Protein AF-A0A4R9L960-F1 (afdb_monomer)

Organism: NCBI:txid2202203

Mean predicted aligned error: 7.64 Å

Foldseek 3Di:
DDDDDDDDQVVLQVVQADPVRHGDPVQAAEDEVVNVVVVVVVVCVVPNFDDKDWDDFKHKYKDQAADAKDFDDPVNLVVQVVVCVVVVHDPVRSVQFTIWDWDQDPNAIEIETEGPVARVVCPVPEDRGFMKIFIFRTWMAHRHRRYIYTYTHHMDGPD

Secondary structure (DSS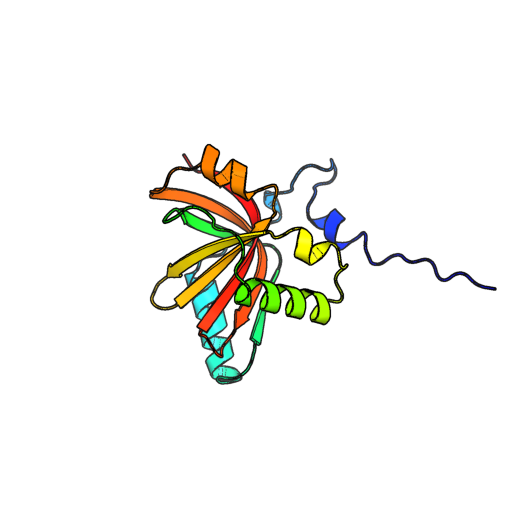P, 8-state):
-------SSSHHHHTTB-TTSSB-GGGSEEE-HHHHHHHHHHHHHHH-SS-EEEEEEEEEEEEE--S--EEPPHHHHHHHHHHHHHTT--THHHHHEEEEEEEEETTEEEEEEEETTTHHHHHHH--TTSEEEEEEEEEEEETTTTEEEEEEEEEEE--

Structure (mmCIF, N/CA/C/O backbone):
data_AF-A0A4R9L960-F1
#
_entry.id   AF-A0A4R9L960-F1
#
loop_
_atom_site.group_PDB
_atom_site.id
_atom_site.type_symbol
_atom_site.label_atom_id
_atom_site.label_alt_id
_atom_site.label_comp_id
_atom_site.label_asym_id
_atom_site.label_entity_id
_atom_site.label_seq_id
_atom_site.pdbx_PDB_ins_code
_atom_site.Cartn_x
_atom_site.Cartn_y
_atom_site.Cartn_z
_atom_site.occupancy
_atom_site.B_iso_or_equiv
_atom_site.auth_seq_id
_atom_site.auth_comp_id
_atom_site.auth_asym_id
_atom_site.auth_atom_id
_atom_site.pdbx_PDB_model_num
ATOM 1 N N . MET A 1 1 ? -5.393 26.047 -37.621 1.00 45.91 1 MET A N 1
ATOM 2 C CA . MET A 1 1 ? -6.365 25.615 -36.591 1.00 45.91 1 MET A CA 1
ATOM 3 C C . MET A 1 1 ? -6.729 24.154 -36.808 1.00 45.91 1 MET A C 1
ATOM 5 O O . MET A 1 1 ? -7.405 23.874 -37.784 1.00 45.91 1 MET A O 1
ATOM 9 N N . LYS A 1 2 ? -6.301 23.247 -35.923 1.00 30.70 2 LYS A N 1
ATOM 10 C CA . LYS A 1 2 ? -6.940 21.942 -35.675 1.00 30.70 2 LYS A CA 1
ATOM 11 C C . LYS A 1 2 ? -6.662 21.588 -34.212 1.00 30.70 2 LYS A C 1
ATOM 13 O O . LYS A 1 2 ? -5.518 21.370 -33.834 1.00 30.70 2 LYS A O 1
ATOM 18 N N . LYS A 1 3 ? -7.710 21.663 -33.388 1.00 36.09 3 LYS A N 1
ATOM 19 C CA . LYS A 1 3 ? -7.701 21.301 -31.968 1.00 36.09 3 LYS A CA 1
ATOM 20 C C . LYS A 1 3 ? -7.517 19.786 -31.886 1.00 36.09 3 LYS A C 1
ATOM 22 O O . LYS A 1 3 ? -8.406 19.060 -32.319 1.00 36.09 3 LYS A O 1
ATOM 27 N N . ILE A 1 4 ? -6.380 19.317 -31.376 1.00 41.62 4 ILE A N 1
ATOM 28 C CA . ILE A 1 4 ? -6.249 17.914 -30.979 1.00 41.62 4 ILE A CA 1
ATOM 29 C C . ILE A 1 4 ? -6.844 17.813 -29.583 1.00 41.62 4 ILE A C 1
ATOM 31 O O . ILE A 1 4 ? -6.386 18.436 -28.628 1.00 41.62 4 ILE A O 1
ATOM 35 N N . ILE A 1 5 ? -7.961 17.104 -29.546 1.00 37.50 5 ILE A N 1
ATOM 36 C CA . ILE A 1 5 ? -8.788 16.836 -28.386 1.00 37.50 5 ILE A CA 1
ATOM 37 C C . ILE A 1 5 ? -7.981 15.978 -27.405 1.00 37.50 5 ILE A C 1
ATOM 39 O O . ILE A 1 5 ? -7.485 14.908 -27.748 1.00 37.50 5 ILE A O 1
ATOM 43 N N . VAL A 1 6 ? -7.858 16.483 -26.180 1.00 42.28 6 VAL A N 1
ATOM 44 C CA . VAL A 1 6 ? -7.372 15.766 -25.000 1.00 42.28 6 VAL A CA 1
ATOM 45 C C . VAL A 1 6 ? -8.339 14.617 -24.715 1.00 42.28 6 VAL A C 1
ATOM 47 O O . VAL A 1 6 ? -9.477 14.866 -24.335 1.00 42.28 6 VAL A O 1
ATOM 50 N N . PHE A 1 7 ? -7.907 13.370 -24.905 1.00 33.69 7 PHE A N 1
ATOM 51 C CA . PHE A 1 7 ? -8.694 12.183 -24.544 1.00 33.69 7 PHE A CA 1
ATOM 52 C C . PHE A 1 7 ? -7.777 11.016 -24.143 1.00 33.69 7 PHE A C 1
ATOM 54 O O . PHE A 1 7 ? -7.729 9.984 -24.798 1.00 33.69 7 PHE A O 1
ATOM 61 N N . VAL A 1 8 ? -6.991 11.188 -23.075 1.00 38.72 8 VAL A N 1
ATOM 62 C CA . VAL A 1 8 ? -6.223 10.071 -22.470 1.00 38.72 8 VAL A CA 1
ATOM 63 C C . VAL A 1 8 ? -6.382 10.002 -20.942 1.00 38.72 8 VAL A C 1
ATOM 65 O O . VAL A 1 8 ? -5.912 9.064 -20.313 1.00 38.72 8 VAL A O 1
ATOM 68 N N . LEU A 1 9 ? -7.121 10.920 -20.310 1.00 36.25 9 LEU A N 1
ATOM 69 C CA . LEU A 1 9 ? -7.196 10.964 -18.842 1.00 36.25 9 LEU A CA 1
ATOM 70 C C . LEU A 1 9 ? -8.415 10.249 -18.225 1.00 36.25 9 LEU A C 1
ATOM 72 O O . LEU A 1 9 ? -8.434 10.007 -17.024 1.00 36.25 9 LEU A O 1
ATOM 76 N N . THR A 1 10 ? -9.417 9.866 -19.020 1.00 35.28 10 THR A N 1
ATOM 77 C CA . THR A 1 10 ? -10.666 9.264 -18.507 1.00 35.28 10 THR A CA 1
ATOM 78 C C . THR A 1 10 ? -10.601 7.738 -18.365 1.00 35.28 10 THR A C 1
ATOM 80 O O . THR A 1 10 ? -11.379 7.150 -17.619 1.00 35.28 10 THR A O 1
ATOM 83 N N . ILE A 1 11 ? -9.659 7.072 -19.044 1.00 36.88 11 ILE A N 1
ATOM 84 C CA . ILE A 1 11 ? -9.631 5.599 -19.145 1.00 36.88 11 ILE A CA 1
ATOM 85 C C . ILE A 1 11 ? -9.093 4.933 -17.864 1.00 36.88 11 ILE A C 1
ATOM 87 O O . ILE A 1 11 ? -9.428 3.783 -17.579 1.00 36.88 11 ILE A O 1
ATOM 91 N N . LEU A 1 12 ? -8.316 5.649 -17.040 1.00 38.75 12 LEU A N 1
ATOM 92 C CA . LEU A 1 12 ? -7.797 5.084 -15.788 1.00 38.75 12 LEU A CA 1
ATOM 93 C C . LEU A 1 12 ? -8.864 5.017 -14.681 1.00 38.75 12 LEU A C 1
ATOM 95 O O . LEU A 1 12 ? -8.842 4.101 -13.867 1.00 38.75 12 LEU A O 1
ATOM 99 N N . VAL A 1 13 ? -9.816 5.957 -14.677 1.00 43.16 13 VAL A N 1
ATOM 100 C CA . VAL A 1 13 ? -10.922 5.992 -13.705 1.00 43.16 13 VAL A CA 1
ATOM 101 C C . VAL A 1 13 ? -12.035 5.024 -14.119 1.00 43.16 13 VAL A C 1
ATOM 103 O O . VAL A 1 13 ? -12.586 4.330 -13.275 1.00 43.16 13 VAL A O 1
ATOM 106 N N . LEU A 1 14 ? -12.31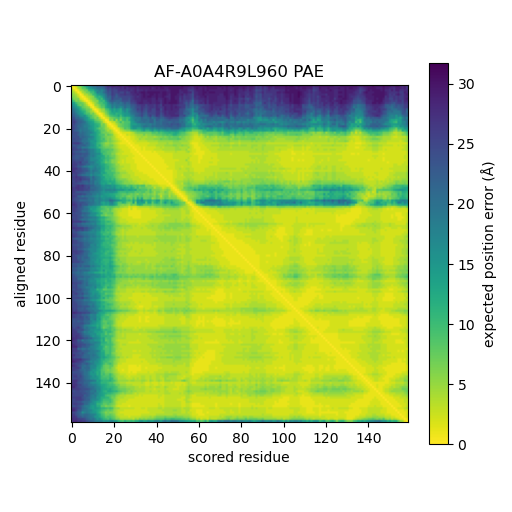2 4.897 -15.422 1.00 38.62 14 LEU A N 1
ATOM 107 C CA . LEU A 1 14 ? -13.384 4.036 -15.948 1.00 38.62 14 LEU A CA 1
ATOM 108 C C . LEU A 1 14 ? -13.148 2.530 -15.774 1.00 38.62 14 LEU A C 1
ATOM 110 O O . LEU A 1 14 ? -14.097 1.768 -15.875 1.00 38.62 14 LEU A O 1
ATOM 114 N N . ASN A 1 15 ? -11.919 2.092 -15.494 1.00 47.78 15 ASN A N 1
ATOM 115 C CA . ASN A 1 15 ? -11.655 0.689 -15.172 1.00 47.78 15 ASN A CA 1
ATOM 116 C C . ASN A 1 15 ? -11.750 0.389 -13.671 1.00 47.78 15 ASN A C 1
ATOM 118 O O . ASN A 1 15 ? -11.559 -0.761 -13.301 1.00 47.78 15 ASN A O 1
ATOM 122 N N . LEU A 1 16 ? -11.994 1.368 -12.794 1.00 50.81 16 LEU A N 1
ATOM 123 C CA . LEU A 1 16 ? -12.214 1.111 -11.360 1.00 50.81 16 LEU A CA 1
ATOM 124 C C . LEU A 1 16 ? -13.678 0.810 -11.037 1.00 50.81 16 LEU A C 1
ATOM 126 O O . LEU A 1 16 ? -13.967 0.168 -10.029 1.00 50.81 16 LEU A O 1
ATOM 130 N N . PHE A 1 17 ? -14.580 1.251 -11.911 1.00 52.44 17 PHE A N 1
ATOM 131 C CA . PHE A 1 17 ? -16.013 1.171 -11.708 1.00 52.44 17 PHE A CA 1
ATOM 132 C C . PHE A 1 17 ? -16.653 0.215 -12.725 1.00 52.44 17 PHE A C 1
ATOM 134 O O . PHE A 1 17 ? -16.257 0.191 -13.890 1.00 52.44 17 PHE A O 1
ATOM 141 N N . GLY A 1 18 ? -17.619 -0.588 -12.283 1.00 55.06 18 GLY A N 1
ATOM 142 C CA . GLY A 1 18 ? -18.440 -1.456 -13.120 1.00 55.06 18 GLY A CA 1
ATOM 143 C C . GLY A 1 18 ? -19.347 -0.663 -14.066 1.00 55.06 18 GLY A C 1
ATOM 144 O O . GLY A 1 18 ? -19.367 0.569 -14.058 1.00 55.06 18 GLY A O 1
ATOM 145 N N . GLN A 1 19 ? -20.126 -1.371 -14.893 1.00 53.34 19 GLN A N 1
ATOM 146 C CA . GLN A 1 19 ? -21.015 -0.752 -15.895 1.00 53.34 19 GLN A CA 1
ATOM 147 C C . GLN A 1 19 ? -22.059 0.214 -15.303 1.00 53.34 19 GLN A C 1
ATOM 149 O O . GLN A 1 19 ? -22.595 1.050 -16.026 1.00 53.34 19 GLN A O 1
ATOM 154 N N . ASP A 1 20 ? -22.330 0.119 -14.004 1.00 58.28 20 ASP A N 1
ATOM 155 C CA . ASP A 1 20 ? -23.261 0.950 -13.240 1.00 58.28 20 ASP A CA 1
ATOM 156 C C . ASP A 1 20 ? -22.576 2.074 -12.437 1.00 58.28 20 ASP A C 1
ATOM 158 O O . ASP A 1 20 ? -23.243 2.811 -11.711 1.00 58.28 20 ASP A O 1
ATOM 162 N N . GLY A 1 21 ? -21.253 2.230 -12.554 1.00 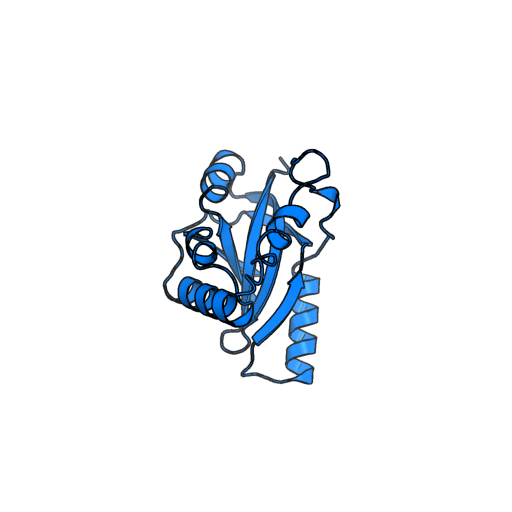61.25 21 GLY A N 1
ATOM 163 C CA . GLY A 1 21 ? -20.484 3.198 -11.771 1.00 61.25 21 GLY A CA 1
ATOM 164 C C . GLY A 1 21 ? -20.170 2.746 -10.339 1.00 61.25 21 GLY A C 1
ATOM 165 O O . GLY A 1 21 ? -19.587 3.525 -9.584 1.00 61.25 21 GLY A O 1
ATOM 166 N N . SER A 1 22 ? -20.523 1.514 -9.953 1.00 70.38 22 SER A N 1
ATOM 167 C CA . SER A 1 22 ? -20.152 0.925 -8.658 1.00 70.38 22 SER A CA 1
ATOM 168 C C . SER A 1 22 ? -18.703 0.430 -8.660 1.00 70.38 22 SER A C 1
ATOM 170 O O . SER A 1 22 ? -18.142 0.177 -9.719 1.00 70.38 22 SER A O 1
ATOM 172 N N . PHE A 1 23 ? -18.056 0.299 -7.500 1.00 75.44 23 PHE A N 1
ATOM 173 C CA . PHE A 1 23 ? -16.701 -0.263 -7.438 1.00 75.44 23 PHE A CA 1
ATOM 174 C C . PHE A 1 23 ? -16.723 -1.750 -7.829 1.00 75.44 23 PHE A C 1
ATOM 176 O O . PHE A 1 23 ? -17.404 -2.556 -7.193 1.00 75.44 23 PHE A O 1
ATOM 183 N N . ASP A 1 24 ? -15.971 -2.137 -8.862 1.00 83.62 24 ASP A N 1
ATOM 184 C CA . ASP A 1 24 ? -15.963 -3.522 -9.346 1.00 83.62 24 ASP A CA 1
ATOM 185 C C . ASP A 1 24 ? -14.926 -4.366 -8.594 1.00 83.62 24 ASP A C 1
ATOM 187 O O . ASP A 1 24 ? -13.795 -4.559 -9.045 1.00 83.62 24 ASP A O 1
ATOM 191 N N . TYR A 1 25 ? -15.324 -4.916 -7.448 1.00 83.88 25 TYR A N 1
ATOM 192 C CA . TYR A 1 25 ? -14.470 -5.808 -6.659 1.00 83.88 25 TYR A CA 1
ATOM 193 C C . TYR A 1 25 ? -14.103 -7.115 -7.382 1.00 83.88 25 TYR A C 1
ATOM 195 O O . TYR A 1 25 ? -13.057 -7.695 -7.086 1.00 83.88 25 TYR A O 1
ATOM 203 N N . ALA A 1 26 ? -14.940 -7.601 -8.305 1.00 85.81 26 ALA A N 1
ATOM 204 C CA . ALA A 1 26 ? -14.745 -8.892 -8.970 1.00 85.81 26 ALA A CA 1
ATOM 205 C C . ALA A 1 26 ? -13.593 -8.857 -9.982 1.00 85.81 26 ALA A C 1
ATOM 207 O O . ALA A 1 26 ? -12.953 -9.872 -10.245 1.00 85.81 26 ALA A O 1
ATOM 208 N N . SER A 1 27 ? -13.290 -7.675 -10.509 1.00 86.69 27 SER A N 1
ATOM 209 C CA . SER A 1 27 ? -12.180 -7.457 -11.436 1.00 86.69 27 SER A CA 1
ATOM 210 C C . SER A 1 27 ? -10.776 -7.495 -10.809 1.00 86.69 27 SER A C 1
ATOM 212 O O . SER A 1 27 ? -9.788 -7.369 -11.534 1.00 86.69 27 SER A O 1
ATOM 214 N N . TYR A 1 28 ? -10.660 -7.637 -9.485 1.00 90.56 28 TYR A N 1
ATOM 215 C CA . TYR A 1 28 ? -9.376 -7.698 -8.787 1.00 90.56 28 TYR A CA 1
ATOM 216 C C . TYR A 1 28 ? -8.915 -9.143 -8.607 1.00 90.56 28 TYR A C 1
ATOM 218 O O . TYR A 1 28 ? -9.559 -9.936 -7.919 1.00 90.56 28 TYR A O 1
ATOM 226 N N . GLN A 1 29 ? -7.752 -9.469 -9.170 1.00 91.06 29 GLN A N 1
ATOM 227 C CA . GLN A 1 29 ? -7.146 -10.786 -9.004 1.00 91.06 29 GLN A CA 1
ATOM 228 C C . GLN A 1 29 ? -6.593 -10.965 -7.585 1.00 91.06 29 GLN A C 1
ATOM 230 O O . GLN A 1 29 ? -5.947 -10.067 -7.046 1.00 91.06 29 GLN A O 1
ATOM 235 N N . ASP A 1 30 ? -6.802 -12.141 -6.995 1.00 92.81 30 ASP A N 1
ATOM 236 C CA . ASP A 1 30 ? -6.201 -12.502 -5.712 1.00 92.81 30 ASP A CA 1
ATOM 237 C C . ASP A 1 30 ? -4.675 -12.585 -5.801 1.00 92.81 30 ASP A C 1
ATOM 239 O O . ASP A 1 30 ? -4.119 -13.262 -6.668 1.00 92.81 30 ASP A O 1
ATOM 243 N N . TYR A 1 31 ? -4.008 -11.918 -4.862 1.00 93.19 31 TYR A N 1
ATOM 244 C CA . TYR A 1 31 ? -2.567 -11.963 -4.669 1.00 93.19 31 TYR A CA 1
ATOM 245 C C . TYR A 1 31 ? -2.227 -12.137 -3.190 1.00 93.19 31 TYR A C 1
ATOM 247 O O . TYR A 1 31 ? -2.936 -11.663 -2.300 1.00 93.19 31 TYR A O 1
ATOM 255 N N . THR A 1 32 ? -1.095 -12.776 -2.914 1.00 93.81 32 THR A N 1
ATOM 256 C CA . THR A 1 32 ? -0.531 -12.874 -1.565 1.00 93.81 32 THR A CA 1
ATOM 257 C C . THR A 1 32 ? 0.790 -12.124 -1.468 1.00 93.81 32 THR A C 1
ATOM 259 O O . THR A 1 32 ? 1.501 -11.947 -2.460 1.00 93.81 32 THR A O 1
ATOM 262 N N . LEU A 1 33 ? 1.171 -11.723 -0.253 1.00 93.69 33 LEU A N 1
ATOM 263 C CA . LEU A 1 33 ? 2.477 -11.102 -0.013 1.00 93.69 33 LEU A CA 1
ATOM 264 C C . LEU A 1 33 ? 3.639 -12.051 -0.375 1.00 93.69 33 LEU A C 1
ATOM 266 O O . LEU A 1 33 ? 4.712 -11.593 -0.761 1.00 93.69 33 LEU A O 1
ATOM 270 N N . GLU A 1 34 ? 3.449 -13.374 -0.317 1.00 94.38 34 GLU A N 1
ATOM 271 C CA . GLU A 1 34 ? 4.414 -14.353 -0.838 1.00 94.38 34 GLU A CA 1
ATOM 272 C C . GLU A 1 34 ? 4.622 -14.220 -2.338 1.00 94.38 34 GLU A C 1
ATOM 274 O O . GLU A 1 34 ? 5.767 -14.245 -2.783 1.00 94.38 34 GLU A O 1
ATOM 279 N N . GLN A 1 35 ? 3.546 -14.084 -3.112 1.00 92.38 35 GLN A N 1
ATOM 280 C CA . GLN A 1 35 ? 3.648 -13.942 -4.563 1.00 92.38 35 GLN A CA 1
ATOM 281 C C . GLN A 1 35 ? 4.371 -12.641 -4.930 1.00 92.38 35 GLN A C 1
ATOM 283 O O . GLN A 1 35 ? 5.230 -12.648 -5.811 1.00 92.38 35 GLN A O 1
ATOM 288 N N . ILE A 1 36 ? 4.117 -11.550 -4.194 1.00 91.81 36 ILE A N 1
ATOM 289 C CA . ILE A 1 36 ? 4.872 -10.293 -4.337 1.00 91.81 36 ILE A CA 1
ATOM 290 C C . ILE A 1 36 ? 6.354 -10.515 -4.005 1.00 91.81 36 ILE A C 1
ATOM 292 O O . ILE A 1 36 ? 7.244 -10.142 -4.768 1.00 91.81 36 ILE A O 1
ATOM 296 N N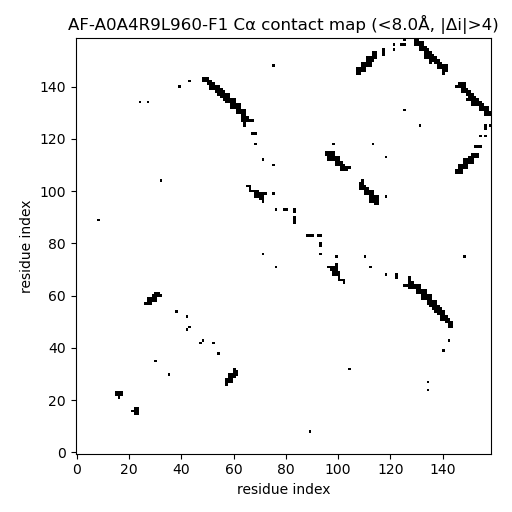 . ASN A 1 37 ? 6.643 -11.183 -2.887 1.00 91.81 37 ASN A N 1
ATOM 297 C CA . ASN A 1 37 ? 8.012 -11.489 -2.476 1.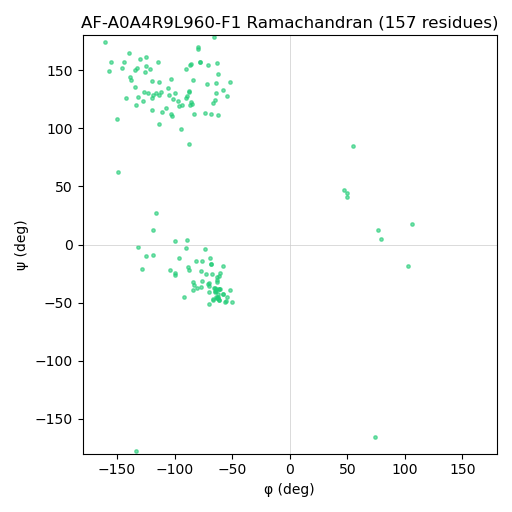00 91.81 37 ASN A CA 1
ATOM 298 C C . ASN A 1 37 ? 8.761 -12.356 -3.497 1.00 91.81 37 ASN A C 1
ATOM 300 O O . ASN A 1 37 ? 9.960 -12.143 -3.698 1.00 91.81 37 ASN A O 1
ATOM 304 N N . ALA A 1 38 ? 8.078 -13.320 -4.118 1.00 90.88 38 ALA A N 1
ATOM 305 C CA . ALA A 1 38 ? 8.632 -14.190 -5.148 1.00 90.88 38 ALA A CA 1
ATOM 306 C C . ALA A 1 38 ? 8.966 -13.402 -6.422 1.00 90.88 38 ALA A C 1
ATOM 308 O O . ALA A 1 38 ? 10.097 -13.489 -6.900 1.00 90.88 38 ALA A O 1
ATOM 309 N N . ALA A 1 39 ? 8.046 -12.556 -6.897 1.00 88.31 39 ALA A N 1
ATOM 310 C CA . ALA A 1 39 ? 8.286 -11.672 -8.039 1.00 88.31 39 ALA A CA 1
ATOM 311 C C . ALA A 1 39 ? 9.489 -10.742 -7.796 1.00 88.31 39 ALA A C 1
ATOM 313 O O . ALA A 1 39 ? 10.370 -10.603 -8.645 1.00 88.31 39 ALA A O 1
ATOM 314 N N . ASN A 1 40 ? 9.603 -10.181 -6.589 1.00 88.50 40 ASN A N 1
ATOM 315 C CA . ASN A 1 40 ? 10.746 -9.346 -6.218 1.00 88.50 40 ASN A CA 1
ATOM 316 C C . ASN A 1 40 ? 12.062 -10.131 -6.169 1.00 88.50 40 ASN A C 1
ATOM 318 O O . ASN A 1 40 ? 13.116 -9.598 -6.514 1.00 88.50 40 ASN A O 1
ATOM 322 N N . ALA A 1 41 ? 12.035 -11.381 -5.698 1.00 88.81 41 ALA A N 1
ATOM 323 C CA . ALA A 1 41 ? 13.217 -12.237 -5.684 1.00 88.81 41 ALA A CA 1
ATOM 324 C C . ALA A 1 41 ? 13.689 -12.560 -7.111 1.00 88.81 41 ALA A C 1
ATOM 326 O O . ALA A 1 41 ? 14.889 -12.509 -7.381 1.00 88.81 41 ALA A O 1
ATOM 327 N N . GLU A 1 42 ? 12.758 -12.821 -8.031 1.00 87.94 42 GLU A N 1
ATOM 328 C CA . GLU A 1 42 ? 13.062 -13.011 -9.449 1.00 87.94 42 GLU A CA 1
ATOM 329 C C . GLU A 1 42 ? 13.653 -11.742 -10.076 1.00 87.94 42 GLU A C 1
ATOM 331 O O . GLU A 1 42 ? 14.699 -11.805 -10.728 1.00 87.94 42 GLU A O 1
ATOM 336 N N . TYR A 1 43 ? 13.051 -10.580 -9.807 1.00 86.50 43 TYR A N 1
ATOM 337 C CA . TYR A 1 43 ? 13.578 -9.292 -10.254 1.00 86.50 43 TYR A CA 1
ATOM 338 C C . TYR A 1 43 ? 15.020 -9.077 -9.777 1.00 86.50 43 TYR A C 1
ATOM 340 O O . TYR A 1 43 ? 15.903 -8.786 -10.583 1.00 86.50 43 TYR A O 1
ATOM 348 N N . LEU A 1 44 ? 15.291 -9.281 -8.484 1.00 88.00 44 LEU A N 1
ATOM 349 C CA . LEU A 1 44 ? 16.638 -9.138 -7.926 1.00 88.00 44 LEU A CA 1
ATOM 350 C C . LEU A 1 44 ? 17.635 -10.119 -8.550 1.00 88.00 44 LEU A C 1
ATOM 352 O O . LEU A 1 44 ? 18.783 -9.748 -8.783 1.00 88.00 44 LEU A O 1
ATOM 356 N N . LYS A 1 45 ? 17.216 -11.355 -8.838 1.00 89.31 45 LYS A N 1
ATOM 357 C CA . LYS A 1 45 ? 18.067 -12.349 -9.505 1.00 89.31 45 LYS A CA 1
ATOM 358 C C . LYS A 1 45 ? 18.431 -11.916 -10.927 1.00 89.31 45 LYS A C 1
ATOM 360 O O . LYS A 1 45 ? 19.547 -12.171 -11.369 1.00 89.31 45 LYS A O 1
ATOM 365 N N . LYS A 1 46 ? 17.497 -11.281 -11.637 1.00 87.38 46 LYS A N 1
ATOM 366 C CA . LYS A 1 46 ? 17.666 -10.889 -13.040 1.00 87.38 46 LYS A CA 1
ATOM 367 C C . LYS A 1 46 ? 18.395 -9.557 -13.218 1.00 87.38 46 LYS A C 1
ATOM 369 O O . LYS A 1 46 ? 19.193 -9.431 -14.140 1.00 87.38 46 LYS A O 1
ATOM 374 N N . TYR A 1 47 ? 18.119 -8.578 -12.360 1.00 86.06 47 TYR A N 1
ATOM 375 C CA . TYR A 1 47 ? 18.572 -7.192 -12.532 1.00 86.06 47 TYR A CA 1
ATOM 376 C C . TYR A 1 47 ? 19.491 -6.693 -11.409 1.00 86.06 47 TYR A C 1
ATOM 378 O O . TYR A 1 47 ? 20.073 -5.618 -11.530 1.00 86.06 47 TYR A O 1
ATOM 386 N N . GLY A 1 48 ? 19.649 -7.455 -10.324 1.00 85.56 48 GLY A N 1
ATOM 387 C CA . GLY A 1 48 ? 20.448 -7.051 -9.172 1.00 85.56 48 GLY A CA 1
ATOM 388 C C . GLY A 1 48 ? 19.784 -5.972 -8.308 1.00 85.56 48 GLY A C 1
ATOM 389 O O . GLY A 1 48 ? 18.580 -5.713 -8.382 1.00 85.56 48 GLY A O 1
ATOM 390 N N . LYS A 1 49 ? 20.589 -5.358 -7.434 1.00 83.00 49 LYS A N 1
ATOM 391 C CA . LYS A 1 49 ? 20.193 -4.191 -6.628 1.00 83.00 49 LYS A CA 1
ATOM 392 C C . LYS A 1 49 ? 20.445 -2.903 -7.413 1.00 83.00 49 LYS A C 1
ATOM 394 O O . LYS A 1 49 ? 21.356 -2.853 -8.230 1.00 83.00 49 LYS A O 1
ATOM 399 N N . GLY A 1 50 ? 19.697 -1.849 -7.095 1.00 74.94 50 GLY A N 1
ATOM 400 C CA . GLY A 1 50 ? 19.911 -0.511 -7.659 1.00 74.94 50 GLY A CA 1
ATOM 401 C C . GLY A 1 50 ? 18.873 -0.078 -8.697 1.00 74.94 50 GLY A C 1
ATOM 402 O O . GLY A 1 50 ? 19.110 0.858 -9.452 1.00 74.94 50 GLY A O 1
ATOM 403 N N . GLY A 1 51 ? 17.721 -0.748 -8.737 1.00 78.06 51 GLY A N 1
ATOM 404 C CA . GLY A 1 51 ? 16.589 -0.375 -9.584 1.00 78.06 51 GLY A CA 1
ATOM 405 C C . GLY A 1 51 ? 15.249 -0.395 -8.851 1.00 78.06 51 GLY A C 1
ATOM 406 O O . GLY A 1 51 ? 15.162 -0.659 -7.647 1.00 78.06 51 GLY A O 1
ATOM 407 N N . SER A 1 52 ? 14.188 -0.109 -9.592 1.00 76.19 52 SER A N 1
ATOM 408 C CA . SER A 1 52 ? 12.806 -0.247 -9.137 1.00 76.19 52 SER A CA 1
ATOM 409 C C . SER A 1 52 ? 11.995 -0.959 -10.200 1.00 76.19 52 SER A C 1
ATOM 411 O O . SER A 1 52 ? 12.315 -0.875 -11.387 1.00 76.19 52 SER A O 1
ATOM 413 N N . SER A 1 53 ? 10.960 -1.663 -9.772 1.00 78.88 53 SER A N 1
ATOM 414 C CA . SER A 1 53 ? 10.217 -2.539 -10.653 1.00 78.88 53 SER A CA 1
ATOM 415 C C . SER A 1 53 ? 8.717 -2.450 -10.436 1.00 78.88 53 SER A C 1
ATOM 417 O O . SER A 1 53 ? 8.233 -2.299 -9.316 1.00 78.88 53 SER A O 1
ATOM 419 N N . TRP A 1 54 ? 7.994 -2.515 -11.550 1.00 75.38 54 TRP A N 1
ATOM 420 C CA . TRP A 1 54 ? 6.546 -2.375 -11.633 1.00 75.38 54 TRP A CA 1
ATOM 421 C C . TRP A 1 54 ? 5.987 -3.750 -11.919 1.00 75.38 54 TRP A C 1
ATOM 423 O O . TRP A 1 54 ? 6.351 -4.357 -12.930 1.00 75.38 54 TRP A O 1
ATOM 433 N N . HIS A 1 55 ? 5.180 -4.279 -11.012 1.00 62.22 55 HIS A N 1
ATOM 434 C CA . HIS A 1 55 ? 4.880 -5.705 -11.075 1.00 62.22 55 HIS A CA 1
ATOM 435 C C . HIS A 1 55 ? 3.408 -6.033 -11.053 1.00 62.22 55 HIS A C 1
ATOM 437 O O . HIS A 1 55 ? 3.050 -7.118 -11.493 1.00 62.22 55 HIS A O 1
ATOM 443 N N . LEU A 1 56 ? 2.557 -5.135 -10.568 1.00 65.81 56 LEU A N 1
ATOM 444 C CA . LEU A 1 56 ? 1.183 -5.507 -10.292 1.00 65.81 56 LEU A CA 1
ATOM 445 C C . LEU A 1 56 ? 0.263 -4.360 -10.655 1.00 65.81 56 LEU A C 1
ATOM 447 O O . LEU A 1 56 ? 0.451 -3.241 -10.187 1.00 65.81 56 LEU A O 1
ATOM 451 N N . SER A 1 57 ? -0.724 -4.653 -11.491 1.00 75.25 57 SER A N 1
ATOM 452 C CA . SER A 1 57 ? -1.826 -3.756 -11.809 1.00 75.25 57 SER A CA 1
ATOM 453 C C . SER A 1 57 ? -3.112 -4.458 -11.400 1.00 75.25 57 SER A C 1
ATOM 455 O O . SER A 1 57 ? -3.336 -5.591 -11.809 1.00 75.25 57 SER A O 1
ATOM 457 N N . LYS A 1 58 ? -3.921 -3.789 -10.577 1.00 87.12 58 LYS A N 1
ATOM 458 C CA . LYS A 1 58 ? -5.255 -4.218 -10.134 1.00 87.12 58 LYS A CA 1
ATOM 459 C C . LYS A 1 58 ? -5.338 -5.614 -9.482 1.00 87.12 58 LYS A C 1
ATOM 461 O O . LYS A 1 58 ? -5.691 -6.604 -10.116 1.00 87.12 58 LYS A O 1
ATOM 466 N N . TYR A 1 59 ? -5.066 -5.688 -8.182 1.00 91.25 59 TYR A N 1
ATOM 467 C CA . TYR A 1 59 ? -5.094 -6.939 -7.416 1.00 91.25 59 TYR A CA 1
ATOM 468 C C . TYR A 1 59 ? -5.616 -6.743 -5.991 1.00 91.25 59 TYR A C 1
ATOM 470 O O . TYR A 1 59 ? -5.575 -5.643 -5.442 1.00 91.25 59 TYR A O 1
ATOM 478 N N . LYS A 1 60 ? -6.125 -7.815 -5.393 1.00 94.75 60 LYS A N 1
ATOM 479 C CA . LYS A 1 60 ? -6.592 -7.850 -4.010 1.00 94.75 60 LYS A CA 1
ATOM 480 C C . LYS A 1 60 ? -5.579 -8.604 -3.165 1.00 94.75 60 LYS A C 1
ATOM 482 O O . LYS A 1 60 ? -5.131 -9.678 -3.551 1.00 94.75 60 LYS A O 1
ATOM 487 N N . ILE A 1 61 ? -5.242 -8.059 -2.008 1.00 95.75 61 ILE A N 1
ATOM 488 C CA . ILE A 1 61 ? -4.357 -8.695 -1.027 1.00 95.75 61 ILE A CA 1
ATOM 489 C C . ILE A 1 61 ? -5.053 -8.734 0.320 1.00 95.75 61 ILE A C 1
ATOM 491 O O . ILE A 1 61 ? -5.542 -7.718 0.804 1.00 95.75 61 ILE A O 1
ATOM 495 N N . ARG A 1 62 ? -5.049 -9.907 0.946 1.00 97.00 62 ARG A N 1
ATOM 496 C CA . ARG A 1 62 ? -5.515 -10.070 2.319 1.00 97.00 62 ARG A CA 1
ATOM 497 C C . ARG A 1 62 ? -4.366 -9.852 3.284 1.00 97.00 62 ARG A C 1
ATOM 499 O O . ARG A 1 62 ? -3.331 -10.508 3.162 1.00 97.00 62 ARG A O 1
ATOM 506 N N . ILE A 1 63 ? -4.566 -8.977 4.259 1.00 96.44 63 ILE A N 1
ATOM 507 C CA . ILE A 1 63 ? -3.616 -8.763 5.350 1.00 96.44 63 ILE A CA 1
ATOM 508 C C . ILE A 1 63 ? -4.336 -8.810 6.695 1.00 96.44 63 ILE A C 1
ATOM 510 O O . ILE A 1 63 ? -5.546 -8.599 6.768 1.00 96.44 63 ILE A O 1
ATOM 514 N N . LYS A 1 64 ? -3.574 -9.048 7.761 1.00 95.44 64 LYS A N 1
ATOM 515 C CA . LYS A 1 64 ? -4.019 -8.782 9.127 1.00 95.44 64 LYS A CA 1
ATOM 516 C C . LYS A 1 64 ? -3.685 -7.331 9.460 1.00 95.44 64 LYS A C 1
ATOM 518 O O . LYS A 1 64 ? -2.558 -6.907 9.208 1.00 95.44 64 LYS A O 1
ATOM 523 N N . LEU A 1 65 ? -4.637 -6.572 9.992 1.00 95.44 65 LEU A N 1
ATOM 524 C CA . LEU A 1 65 ? -4.403 -5.181 10.369 1.00 95.44 65 LEU A CA 1
ATOM 525 C C . LEU A 1 65 ? -3.543 -5.134 11.640 1.00 95.44 65 LEU A C 1
ATOM 527 O O . LEU A 1 65 ? -3.986 -5.564 12.702 1.00 95.44 65 LEU A O 1
ATOM 531 N N . GLU A 1 66 ? -2.308 -4.646 11.544 1.00 94.62 66 GLU A N 1
ATOM 532 C CA . GLU A 1 66 ? -1.365 -4.588 12.679 1.00 94.62 66 GLU A CA 1
ATOM 533 C C . GLU A 1 66 ? -1.295 -3.195 13.319 1.00 94.62 66 GLU A C 1
ATOM 535 O O . GLU A 1 66 ? -0.964 -3.052 14.495 1.00 94.62 66 GLU A O 1
ATOM 540 N N . ASN A 1 67 ? -1.629 -2.167 12.547 1.00 96.19 67 ASN A N 1
ATOM 541 C CA . ASN A 1 67 ? -1.571 -0.760 12.904 1.00 96.19 67 ASN A CA 1
ATOM 542 C C . ASN A 1 67 ? -2.568 0.027 12.052 1.00 96.19 67 ASN A C 1
ATOM 544 O O . ASN A 1 67 ? -2.945 -0.403 10.965 1.00 96.19 67 ASN A O 1
ATOM 548 N N . TYR A 1 68 ? -2.981 1.190 12.547 1.00 95.75 68 TYR A N 1
ATOM 549 C CA . TYR A 1 68 ? -3.746 2.139 11.748 1.00 95.75 68 TYR A CA 1
ATOM 550 C C . TYR A 1 68 ? -2.844 2.947 10.825 1.00 95.75 68 TYR A C 1
ATOM 552 O O . TYR A 1 68 ? -1.611 2.890 10.907 1.00 95.75 68 TYR A O 1
ATOM 560 N N . THR A 1 69 ? -3.484 3.686 9.925 1.00 97.06 69 THR A N 1
ATOM 561 C CA . THR A 1 69 ? -2.767 4.543 8.999 1.00 97.06 69 THR A CA 1
ATOM 562 C C . THR A 1 69 ? -2.164 5.742 9.729 1.00 97.06 69 THR A C 1
ATOM 564 O O . THR A 1 69 ? -2.622 6.163 10.790 1.00 97.06 69 THR A O 1
ATOM 567 N N . SER A 1 70 ? -1.103 6.297 9.163 1.00 96.81 70 SER A N 1
ATOM 568 C CA . SER A 1 70 ? -0.507 7.561 9.580 1.00 96.81 70 SER A CA 1
ATOM 569 C C . SER A 1 70 ? -0.435 8.505 8.385 1.00 96.81 70 SER A C 1
ATOM 571 O O . SER A 1 70 ? -0.462 8.035 7.247 1.00 96.81 70 SER A O 1
ATOM 573 N N . PRO A 1 71 ? -0.289 9.824 8.591 1.00 97.00 71 PRO A N 1
ATOM 574 C CA . PRO A 1 71 ? -0.004 10.734 7.489 1.00 97.00 71 PRO A CA 1
ATOM 575 C C . PRO A 1 71 ? 1.206 10.258 6.678 1.00 97.00 71 PRO A C 1
ATOM 577 O O . PRO A 1 71 ? 2.187 9.780 7.253 1.00 97.00 71 PRO A O 1
ATOM 580 N N . ILE A 1 72 ? 1.127 10.391 5.354 1.00 95.06 72 ILE A N 1
ATOM 581 C CA . ILE A 1 72 ? 2.201 9.986 4.444 1.00 95.06 72 ILE A CA 1
ATOM 582 C C . ILE A 1 72 ? 3.505 10.721 4.775 1.00 95.06 72 ILE A C 1
ATOM 584 O O . ILE A 1 72 ? 3.520 11.944 4.959 1.00 95.06 72 ILE A O 1
ATOM 588 N N . ASP A 1 73 ? 4.612 9.982 4.841 1.00 95.19 73 ASP A N 1
ATOM 589 C CA . ASP A 1 73 ? 5.914 10.582 5.101 1.00 95.19 73 ASP A CA 1
ATOM 590 C C . ASP A 1 73 ? 6.521 11.214 3.829 1.00 95.19 73 ASP A C 1
ATOM 592 O O . ASP A 1 73 ? 6.062 11.022 2.696 1.00 95.19 73 ASP A O 1
ATOM 596 N N . LYS A 1 74 ? 7.595 12.000 3.996 1.00 93.50 74 LYS A N 1
ATOM 597 C CA . LYS A 1 74 ? 8.278 12.648 2.861 1.00 93.50 74 LYS A CA 1
ATOM 598 C C . LYS A 1 74 ? 8.882 11.639 1.874 1.00 93.50 74 LYS A C 1
ATOM 600 O O . LYS A 1 74 ? 8.986 11.942 0.687 1.00 93.50 74 LYS A O 1
ATOM 605 N N . GLY A 1 75 ? 9.325 10.476 2.347 1.00 91.31 75 GLY A N 1
ATOM 606 C CA . GLY A 1 75 ? 9.928 9.434 1.520 1.00 91.31 75 GLY A CA 1
ATOM 607 C C . GLY A 1 75 ? 8.896 8.767 0.613 1.00 91.31 75 GLY A C 1
ATOM 608 O O . GLY A 1 75 ? 9.086 8.718 -0.602 1.00 91.31 75 GLY A O 1
ATOM 609 N N . SER A 1 76 ? 7.782 8.329 1.190 1.00 92.19 76 SER A N 1
ATOM 610 C CA . SER A 1 76 ? 6.608 7.795 0.509 1.00 92.19 76 SER A CA 1
ATOM 611 C C . SER A 1 76 ? 6.019 8.800 -0.480 1.00 92.19 76 SER A C 1
ATOM 613 O O . SER A 1 76 ? 5.723 8.433 -1.618 1.00 92.19 76 SER A O 1
ATOM 615 N N . LEU A 1 77 ? 5.930 10.083 -0.108 1.00 92.69 77 LEU A N 1
ATOM 616 C CA . LEU A 1 77 ? 5.471 11.134 -1.017 1.00 92.69 77 LEU A CA 1
ATOM 617 C C . LEU A 1 77 ? 6.409 11.305 -2.221 1.00 92.69 77 LEU A C 1
ATOM 619 O O . LEU A 1 77 ? 5.947 11.338 -3.358 1.00 92.69 77 LEU A O 1
ATOM 623 N N . ASN A 1 78 ? 7.727 11.349 -2.007 1.00 91.69 78 ASN A N 1
ATOM 624 C CA . ASN A 1 78 ? 8.702 11.438 -3.102 1.00 91.69 78 ASN A CA 1
ATOM 625 C C . ASN A 1 78 ? 8.628 10.231 -4.042 1.00 91.69 78 ASN A C 1
ATOM 627 O O . ASN A 1 78 ? 8.786 10.351 -5.257 1.00 91.69 78 ASN A O 1
ATOM 631 N N . ILE A 1 79 ? 8.406 9.049 -3.478 1.00 89.06 79 ILE A N 1
ATOM 632 C CA . ILE A 1 79 ? 8.197 7.823 -4.235 1.00 89.06 79 ILE A CA 1
ATOM 633 C C . ILE A 1 79 ? 6.932 7.941 -5.107 1.00 89.06 79 ILE A C 1
ATOM 635 O O . ILE A 1 79 ? 6.975 7.635 -6.300 1.00 89.06 79 ILE A O 1
ATOM 639 N N . LEU A 1 80 ? 5.832 8.436 -4.538 1.00 89.56 80 LEU A N 1
ATOM 640 C CA . LEU A 1 80 ? 4.571 8.637 -5.244 1.00 89.56 80 LEU A CA 1
ATOM 641 C C . LEU A 1 80 ? 4.682 9.694 -6.356 1.00 89.56 80 LEU A C 1
ATOM 643 O O . LEU A 1 80 ? 4.160 9.491 -7.449 1.00 89.56 80 LEU A O 1
ATOM 647 N N . GLU A 1 81 ? 5.407 10.789 -6.119 1.00 91.50 81 GLU A N 1
ATOM 648 C CA . GLU A 1 81 ? 5.703 11.822 -7.123 1.00 91.50 81 GLU A CA 1
ATOM 649 C C . GLU A 1 81 ? 6.560 11.273 -8.275 1.00 91.50 81 GLU A C 1
ATOM 651 O O . GLU A 1 81 ? 6.301 11.550 -9.450 1.00 91.50 81 GLU A O 1
ATOM 656 N N . ASN A 1 82 ? 7.550 10.428 -7.968 1.00 88.00 82 ASN A N 1
ATOM 657 C CA . ASN A 1 82 ? 8.323 9.734 -8.996 1.00 88.00 82 ASN A CA 1
ATOM 658 C C . ASN A 1 82 ? 7.440 8.807 -9.834 1.00 88.00 82 ASN A C 1
ATOM 660 O O . ASN A 1 82 ? 7.567 8.802 -11.060 1.00 88.00 82 ASN A O 1
ATOM 664 N N . TYR A 1 83 ? 6.529 8.068 -9.196 1.00 84.50 83 TYR A N 1
ATOM 665 C CA . TYR A 1 83 ? 5.558 7.247 -9.912 1.00 84.50 83 TYR A CA 1
ATOM 666 C C . TYR A 1 83 ? 4.651 8.095 -10.804 1.00 84.50 83 TYR A C 1
ATOM 668 O O . TYR A 1 83 ? 4.532 7.795 -11.990 1.00 84.50 83 TYR A O 1
ATOM 676 N N . LYS A 1 84 ? 4.093 9.194 -10.276 1.00 88.50 84 LYS A N 1
ATOM 677 C CA . LYS A 1 84 ? 3.275 10.147 -11.041 1.00 88.50 84 LYS A CA 1
ATOM 678 C C . LYS A 1 84 ? 3.984 10.570 -12.327 1.00 88.50 84 LYS A C 1
ATOM 680 O O . LYS A 1 84 ? 3.402 10.484 -13.405 1.00 88.50 84 LYS A O 1
ATOM 685 N N . ARG A 1 85 ? 5.253 10.977 -12.219 1.00 87.88 85 ARG A N 1
ATOM 686 C CA . ARG A 1 85 ? 6.067 11.413 -13.361 1.00 87.88 85 ARG A CA 1
ATOM 687 C C . ARG A 1 85 ? 6.316 10.289 -14.369 1.00 87.88 85 ARG A C 1
ATOM 689 O O . ARG A 1 85 ? 6.192 10.522 -15.565 1.00 87.88 85 ARG A O 1
ATOM 696 N N . LEU A 1 86 ? 6.672 9.090 -13.906 1.00 83.00 86 LEU A N 1
ATOM 697 C CA . LEU A 1 86 ? 6.985 7.957 -14.787 1.00 83.00 86 LEU A CA 1
ATOM 698 C C . LEU A 1 86 ?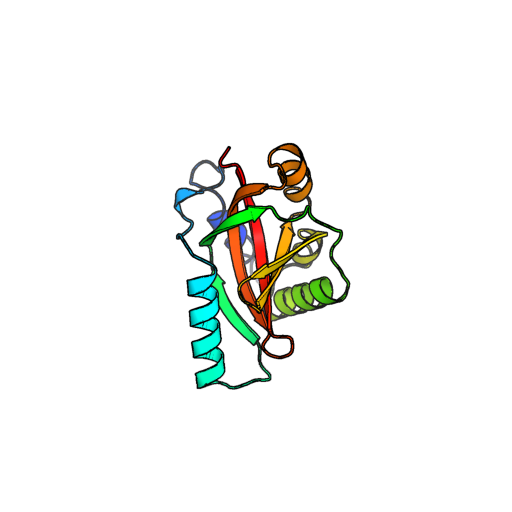 5.747 7.412 -15.507 1.00 83.00 86 LEU A C 1
ATOM 700 O O . LEU A 1 86 ? 5.838 7.025 -16.668 1.00 83.00 86 LEU A O 1
ATOM 704 N N . ALA A 1 87 ? 4.597 7.411 -14.835 1.00 82.50 87 ALA A N 1
ATOM 705 C CA . ALA A 1 87 ? 3.326 6.955 -15.387 1.00 82.50 87 ALA A CA 1
ATOM 706 C C . ALA A 1 87 ? 2.528 8.072 -16.091 1.00 82.50 87 ALA A C 1
ATOM 708 O O . ALA A 1 87 ? 1.409 7.826 -16.535 1.00 82.50 87 ALA A O 1
ATOM 709 N N . ASN A 1 88 ? 3.090 9.285 -16.206 1.00 85.38 88 ASN A N 1
ATOM 710 C CA . ASN A 1 88 ? 2.447 10.461 -16.803 1.00 85.38 88 ASN A CA 1
ATOM 711 C C . ASN A 1 88 ? 1.033 10.728 -16.239 1.00 85.38 88 ASN A C 1
ATOM 713 O O . ASN A 1 88 ? 0.073 10.961 -16.977 1.00 85.38 88 ASN A O 1
ATOM 717 N N . LEU A 1 89 ? 0.900 10.636 -14.913 1.00 85.25 89 LEU A N 1
ATOM 718 C CA . LEU A 1 89 ? -0.361 10.830 -14.198 1.00 85.25 89 LEU A CA 1
ATOM 719 C C . LEU A 1 89 ? -0.596 12.314 -13.891 1.00 85.25 89 LEU A C 1
ATOM 721 O O . LEU A 1 89 ? 0.339 13.105 -13.783 1.00 85.25 89 LEU A O 1
ATOM 725 N N . SER A 1 90 ? -1.863 12.688 -13.714 1.00 88.25 90 SER A N 1
ATOM 726 C CA . SER A 1 90 ? -2.255 14.064 -13.390 1.00 88.25 90 SER A CA 1
ATOM 727 C C . SER A 1 90 ? -1.704 14.537 -12.046 1.00 88.25 90 SER A C 1
ATOM 729 O O . SER A 1 90 ? -1.559 13.732 -11.129 1.00 88.25 90 SER A O 1
ATOM 731 N N . ASP A 1 91 ? -1.560 15.848 -11.859 1.00 84.00 91 ASP A N 1
ATOM 732 C CA . ASP A 1 91 ? -1.135 16.427 -10.575 1.00 84.00 91 ASP A CA 1
ATOM 733 C C . ASP A 1 91 ? -2.079 16.135 -9.403 1.00 84.00 91 ASP A C 1
ATOM 735 O O . ASP A 1 91 ? -1.639 16.073 -8.260 1.00 84.00 91 ASP A O 1
ATOM 739 N N . ALA A 1 92 ? -3.357 15.859 -9.672 1.00 86.44 92 ALA A N 1
ATOM 740 C CA . ALA A 1 92 ? -4.312 15.432 -8.648 1.00 86.44 92 ALA A CA 1
ATOM 741 C C . ALA A 1 92 ? -4.033 14.018 -8.093 1.00 86.44 92 ALA A C 1
ATOM 743 O O . ALA A 1 92 ? -4.624 13.600 -7.099 1.00 86.44 92 ALA A O 1
ATOM 744 N N . PHE A 1 93 ? -3.146 13.250 -8.730 1.00 87.56 93 PHE A N 1
ATOM 745 C CA . PHE A 1 93 ? -2.881 11.874 -8.333 1.00 87.56 93 PHE A CA 1
ATOM 746 C C . PHE A 1 93 ? -2.220 11.798 -6.953 1.00 87.56 93 PHE A C 1
ATOM 748 O O . PHE A 1 93 ? -2.680 11.049 -6.094 1.00 87.56 93 PHE A O 1
ATOM 755 N N . THR A 1 94 ? -1.177 12.594 -6.699 1.00 88.06 94 THR A N 1
ATOM 756 C CA . THR A 1 94 ? -0.472 12.540 -5.410 1.00 88.06 94 THR A CA 1
ATOM 757 C C . THR A 1 94 ? -1.312 13.090 -4.269 1.00 88.06 94 THR A C 1
ATOM 759 O O . THR A 1 94 ? -1.276 12.540 -3.175 1.00 88.06 94 THR A O 1
ATOM 762 N N . SER A 1 95 ? -2.163 14.086 -4.529 1.00 89.00 95 SER A N 1
ATOM 763 C CA . SER A 1 95 ? -3.088 14.613 -3.520 1.00 89.00 95 SER A CA 1
ATOM 764 C C . SER A 1 95 ? -4.188 13.624 -3.122 1.00 89.00 95 SER A C 1
ATOM 766 O O . SER A 1 95 ? -4.796 13.800 -2.062 1.00 89.00 95 SER A O 1
ATOM 768 N N . THR A 1 96 ? -4.418 12.582 -3.930 1.00 91.25 96 THR A N 1
ATOM 769 C CA . THR A 1 96 ? -5.375 11.513 -3.626 1.00 91.25 96 THR A CA 1
ATOM 770 C C . THR A 1 96 ? -4.868 10.616 -2.498 1.00 91.25 96 THR A C 1
ATOM 772 O O . THR A 1 96 ? -5.680 10.179 -1.689 1.00 91.25 96 THR A O 1
ATOM 775 N N . TYR A 1 97 ? -3.556 10.382 -2.382 1.00 93.81 97 TYR A N 1
ATOM 776 C CA . TYR A 1 97 ? -2.963 9.513 -1.360 1.00 93.81 97 TYR A CA 1
ATOM 777 C C . TYR A 1 97 ? -2.322 10.341 -0.251 1.00 93.81 97 TYR A C 1
ATOM 779 O O . TYR A 1 97 ? -1.328 11.026 -0.473 1.00 93.81 97 TYR A O 1
ATOM 787 N N . GLN A 1 98 ? -2.893 10.281 0.949 1.00 94.38 98 GLN A N 1
ATOM 788 C CA . GLN A 1 98 ? -2.455 11.131 2.068 1.00 94.38 98 GLN A CA 1
ATOM 789 C C . GLN A 1 98 ? -2.076 10.353 3.319 1.00 94.38 98 GLN A C 1
ATOM 791 O O . GLN A 1 98 ? -1.503 10.936 4.237 1.00 94.38 98 GLN A O 1
ATOM 796 N N . ASN A 1 99 ? -2.365 9.055 3.347 1.00 97.44 99 ASN A N 1
ATOM 797 C CA . ASN A 1 99 ? -2.071 8.207 4.486 1.00 97.44 99 ASN A CA 1
ATOM 798 C C . ASN A 1 99 ? -1.250 7.004 4.038 1.00 97.44 99 ASN A C 1
ATOM 800 O O . ASN A 1 99 ? -1.404 6.512 2.919 1.00 97.44 99 ASN A O 1
ATOM 804 N N . GLU A 1 100 ? -0.395 6.530 4.926 1.00 97.56 100 GLU A N 1
ATOM 805 C CA . GLU A 1 100 ? 0.397 5.331 4.749 1.00 97.56 100 GLU A CA 1
ATOM 806 C C . GLU A 1 100 ? 0.180 4.357 5.903 1.00 97.56 100 GLU A C 1
ATOM 808 O O . GLU A 1 100 ? -0.137 4.746 7.023 1.00 97.56 100 GLU A O 1
ATOM 813 N N . MET A 1 101 ? 0.379 3.076 5.632 1.00 97.44 101 MET A N 1
ATOM 814 C CA . MET A 1 101 ? 0.496 2.044 6.649 1.00 97.44 101 MET A CA 1
ATOM 815 C C . MET A 1 101 ? 1.716 1.205 6.328 1.00 97.44 101 MET A C 1
ATOM 817 O O . MET A 1 101 ? 1.865 0.685 5.218 1.00 97.44 101 MET A O 1
ATOM 821 N N . ILE A 1 102 ? 2.585 1.069 7.318 1.00 96.06 102 ILE A N 1
ATOM 822 C CA . ILE A 1 102 ? 3.791 0.267 7.200 1.00 96.06 102 ILE A CA 1
ATOM 823 C C . ILE A 1 102 ? 3.565 -1.064 7.895 1.00 96.06 102 ILE A C 1
ATOM 825 O O . ILE A 1 102 ? 3.281 -1.075 9.091 1.00 96.06 102 ILE A O 1
ATOM 829 N N . ILE A 1 103 ? 3.781 -2.160 7.171 1.00 94.94 103 ILE A N 1
ATOM 830 C CA . ILE A 1 103 ? 3.872 -3.501 7.757 1.00 94.94 103 ILE A CA 1
ATOM 831 C C . ILE A 1 103 ? 5.227 -4.125 7.420 1.00 94.94 103 ILE A C 1
ATOM 833 O O . ILE A 1 103 ? 5.822 -3.854 6.369 1.00 94.94 103 ILE A O 1
ATOM 837 N N . ASN A 1 104 ? 5.708 -5.000 8.300 1.00 92.94 104 ASN A N 1
ATOM 838 C CA . ASN A 1 104 ? 6.894 -5.810 8.045 1.00 92.94 104 ASN A CA 1
ATOM 839 C C . ASN A 1 104 ? 6.475 -7.265 7.881 1.00 92.94 104 ASN A C 1
ATOM 841 O O . ASN A 1 104 ? 6.055 -7.911 8.833 1.00 92.94 104 ASN A O 1
ATOM 845 N N . TYR A 1 105 ? 6.643 -7.803 6.677 1.00 92.81 105 TYR A N 1
ATOM 846 C CA . TYR A 1 105 ? 6.240 -9.164 6.364 1.00 92.81 105 TYR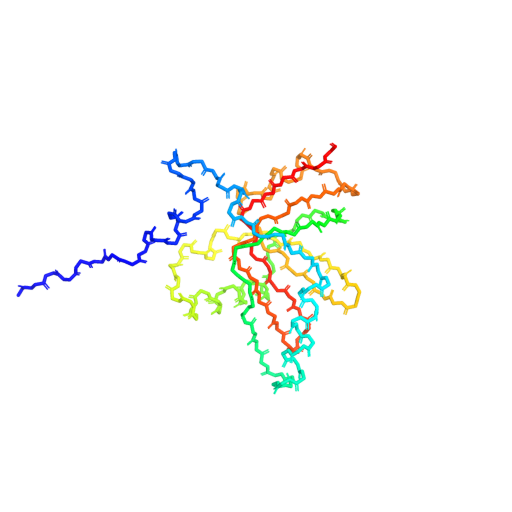 A CA 1
ATOM 847 C C . TYR A 1 105 ? 7.436 -10.007 5.933 1.00 92.81 105 TYR A C 1
ATOM 849 O O . TYR A 1 105 ? 8.061 -9.729 4.908 1.00 92.81 105 TYR A O 1
ATOM 857 N N . LYS A 1 106 ? 7.766 -11.043 6.719 1.00 90.50 106 LYS A N 1
ATOM 858 C CA . LYS A 1 106 ? 8.877 -11.983 6.453 1.00 90.50 106 LYS A CA 1
ATOM 859 C C . LYS A 1 106 ? 10.190 -11.269 6.069 1.00 90.50 106 LYS A C 1
ATOM 861 O O . LYS A 1 106 ? 10.838 -11.614 5.084 1.00 90.50 106 LYS A O 1
ATOM 866 N N . GLY A 1 107 ? 10.559 -10.237 6.834 1.00 85.81 107 GLY A N 1
ATOM 867 C CA . GLY A 1 107 ? 11.793 -9.46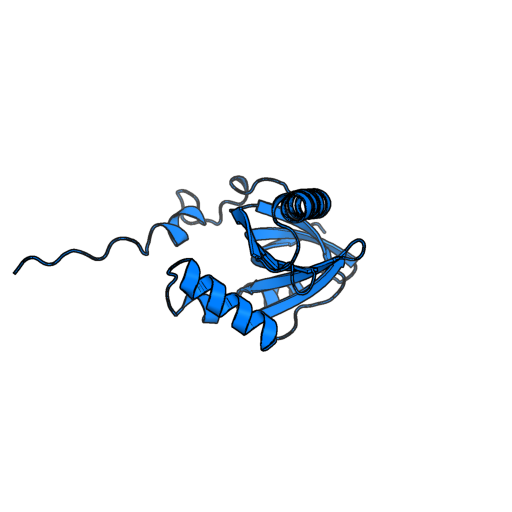8 6.623 1.00 85.81 107 GLY A CA 1
ATOM 868 C C . GLY A 1 107 ? 11.752 -8.467 5.462 1.00 85.81 107 GLY A C 1
ATOM 869 O O . GLY A 1 107 ? 12.799 -7.958 5.061 1.00 85.81 107 GLY A O 1
ATOM 870 N N . ARG A 1 108 ? 10.572 -8.174 4.902 1.00 89.06 108 ARG A N 1
ATOM 871 C CA . ARG A 1 108 ? 10.382 -7.147 3.868 1.00 89.06 108 ARG A CA 1
ATOM 872 C C . ARG A 1 108 ? 9.427 -6.066 4.343 1.00 89.06 108 ARG A C 1
ATOM 874 O O . ARG A 1 108 ? 8.421 -6.360 4.987 1.00 89.06 108 ARG A O 1
ATOM 881 N N . ARG A 1 109 ? 9.743 -4.821 3.989 1.00 93.62 109 ARG A N 1
ATOM 882 C CA . ARG A 1 109 ? 8.925 -3.658 4.323 1.00 93.62 109 ARG A CA 1
ATOM 883 C C . ARG A 1 109 ? 7.871 -3.448 3.243 1.00 93.62 109 ARG A C 1
ATOM 885 O O . ARG A 1 109 ? 8.184 -3.438 2.052 1.00 93.62 109 ARG A O 1
ATOM 892 N N . TYR A 1 110 ? 6.636 -3.259 3.670 1.00 95.75 110 TYR A N 1
ATOM 893 C CA . TYR A 1 110 ? 5.512 -2.899 2.822 1.00 95.75 110 TYR A CA 1
ATOM 894 C C . TYR A 1 110 ? 4.978 -1.549 3.282 1.00 95.75 110 TYR A C 1
ATOM 896 O O . TYR A 1 110 ? 4.731 -1.353 4.468 1.00 95.75 110 TYR A O 1
ATOM 904 N N . CYS A 1 111 ? 4.839 -0.625 2.342 1.00 96.50 111 CYS A N 1
ATOM 905 C CA . CYS A 1 111 ? 4.231 0.679 2.520 1.00 96.50 111 CYS A CA 1
ATOM 906 C C . CYS A 1 111 ? 2.947 0.718 1.693 1.00 96.50 111 CYS A C 1
ATOM 908 O O . CYS A 1 111 ? 2.987 0.814 0.465 1.00 96.50 111 CYS A O 1
ATOM 910 N N . PHE A 1 112 ? 1.809 0.594 2.364 1.00 97.00 112 PHE A N 1
ATOM 911 C CA . PHE A 1 112 ? 0.503 0.768 1.745 1.00 97.00 112 PHE A CA 1
ATOM 912 C C . PHE A 1 112 ? 0.140 2.240 1.774 1.00 97.00 112 PHE A C 1
ATOM 914 O O . PHE A 1 112 ? 0.044 2.818 2.849 1.00 97.00 112 PHE A O 1
ATOM 921 N N . LEU A 1 113 ? -0.074 2.838 0.612 1.00 97.12 113 LEU A N 1
ATOM 922 C CA . LEU A 1 113 ? -0.555 4.204 0.483 1.00 97.12 113 LEU A CA 1
ATOM 923 C C . LEU A 1 113 ? -2.059 4.162 0.260 1.00 97.12 113 LEU A C 1
ATOM 925 O O . LEU A 1 113 ? -2.525 3.542 -0.695 1.00 97.12 113 LEU A O 1
ATOM 929 N N . PHE A 1 114 ? -2.806 4.836 1.124 1.00 96.50 114 PHE A N 1
ATOM 930 C CA . PHE A 1 114 ? -4.261 4.882 1.096 1.00 96.50 114 PHE A CA 1
ATOM 931 C C . PHE A 1 114 ? -4.751 6.202 0.531 1.00 96.50 114 PHE A C 1
ATOM 933 O O . PHE A 1 114 ? -4.210 7.275 0.834 1.00 96.50 114 PHE A O 1
ATOM 940 N N . GLN A 1 115 ? -5.833 6.125 -0.239 1.00 93.06 115 GLN A N 1
ATOM 941 C CA . GLN A 1 115 ? -6.547 7.325 -0.632 1.00 93.06 115 GLN A CA 1
ATOM 942 C C . GLN A 1 115 ? -7.105 8.051 0.601 1.00 93.06 115 GLN A C 1
ATOM 944 O O . GLN A 1 115 ? -7.497 7.430 1.594 1.00 93.06 115 GLN A O 1
ATOM 949 N N . LYS A 1 116 ? -7.153 9.384 0.538 1.00 91.19 116 LYS A N 1
ATOM 950 C CA . LYS A 1 116 ? -7.595 10.267 1.629 1.00 91.19 116 LYS A CA 1
ATOM 951 C C . LYS A 1 116 ? -8.959 9.865 2.194 1.00 91.19 116 LYS A C 1
ATOM 953 O O . LYS A 1 116 ? -9.181 9.952 3.396 1.00 91.19 116 LYS A O 1
ATOM 958 N N . ASN A 1 117 ? -9.869 9.463 1.318 1.00 90.56 117 ASN A N 1
ATOM 959 C CA . ASN A 1 117 ? -11.228 9.068 1.656 1.00 90.56 117 ASN A CA 1
ATOM 960 C C . ASN A 1 117 ? -11.335 7.631 2.168 1.00 90.56 117 ASN A C 1
ATOM 962 O O . ASN A 1 117 ? -12.376 7.320 2.708 1.00 90.56 117 ASN A O 1
ATOM 966 N N . VAL A 1 118 ? -10.321 6.776 2.020 1.00 93.31 118 VAL A N 1
ATOM 967 C CA . VAL A 1 118 ? -10.392 5.350 2.391 1.00 93.31 118 VAL A CA 1
ATOM 968 C C . VAL A 1 118 ? -9.916 5.125 3.824 1.00 93.31 118 VAL A C 1
ATOM 970 O O . VAL A 1 118 ? -10.572 4.433 4.600 1.00 93.31 118 VAL A O 1
ATOM 973 N N . ALA A 1 119 ? -8.797 5.750 4.198 1.00 93.12 119 ALA A N 1
ATOM 974 C CA . ALA A 1 119 ? -8.168 5.552 5.505 1.00 93.12 119 ALA A CA 1
ATOM 975 C C . ALA A 1 119 ? -9.109 5.788 6.711 1.00 93.12 119 ALA A C 1
ATOM 977 O O . ALA A 1 119 ? -9.152 4.921 7.583 1.00 93.12 119 ALA A O 1
ATOM 978 N N . PRO A 1 120 ? -9.934 6.858 6.762 1.00 93.25 120 PRO A N 1
ATOM 979 C CA . PRO A 1 120 ? -10.828 7.076 7.902 1.00 93.25 120 PRO A CA 1
ATOM 980 C C . PRO A 1 120 ? -11.889 5.982 8.084 1.00 93.25 120 PRO A C 1
ATOM 982 O O . PRO A 1 120 ? -12.308 5.719 9.209 1.00 93.25 120 PRO A O 1
ATOM 985 N N . PHE A 1 121 ? -12.346 5.348 6.998 1.00 95.38 121 PHE A N 1
ATOM 986 C CA . PHE A 1 121 ? -13.316 4.252 7.092 1.00 95.38 121 PHE A CA 1
ATOM 987 C C . PHE A 1 121 ? -12.650 2.953 7.531 1.00 95.38 121 PHE A C 1
ATOM 989 O O . PHE A 1 121 ? -13.234 2.236 8.337 1.00 95.38 121 PHE A O 1
ATOM 996 N N . LEU A 1 122 ? -11.414 2.690 7.091 1.00 95.56 122 LEU A N 1
ATOM 997 C CA . LEU A 1 122 ? -10.652 1.526 7.550 1.00 95.56 122 LEU A CA 1
ATOM 998 C C . LEU A 1 122 ? -10.549 1.515 9.081 1.00 95.56 122 LEU A C 1
ATOM 1000 O O . LEU A 1 122 ? -10.865 0.513 9.712 1.00 95.56 122 LEU A O 1
ATOM 1004 N N . GLU A 1 123 ? -10.176 2.651 9.673 1.00 94.00 123 GLU A N 1
ATOM 1005 C CA . GLU A 1 123 ? -10.019 2.802 11.128 1.00 94.00 123 GLU A CA 1
ATOM 1006 C C . GLU A 1 123 ? -11.346 2.703 11.891 1.00 94.00 123 GLU A C 1
ATOM 1008 O O . GLU A 1 123 ? -11.375 2.338 13.067 1.00 94.00 123 GLU A O 1
ATOM 1013 N N . LYS A 1 124 ? -12.460 3.024 11.227 1.00 95.25 124 LYS A N 1
ATOM 1014 C CA . LYS A 1 124 ? -13.803 2.951 11.805 1.00 95.25 124 LYS A CA 1
ATOM 1015 C C . LYS A 1 124 ? -14.396 1.541 11.740 1.00 95.25 124 LYS A C 1
ATOM 1017 O O . LYS A 1 124 ? -15.161 1.168 12.628 1.00 95.25 124 LYS A O 1
ATOM 1022 N N . GLU A 1 125 ? -14.102 0.796 10.680 1.00 95.94 125 GLU A N 1
ATOM 1023 C CA . GLU A 1 125 ? -14.795 -0.452 10.336 1.00 95.94 125 GLU A CA 1
ATOM 1024 C C . GLU A 1 125 ? -13.994 -1.716 10.658 1.00 95.94 125 GLU A C 1
ATOM 1026 O O . GLU A 1 125 ? -14.593 -2.781 10.821 1.00 95.94 125 GLU A O 1
ATOM 1031 N N . VAL A 1 126 ? -12.667 -1.609 10.778 1.00 96.62 126 VAL A N 1
ATOM 1032 C CA . VAL A 1 126 ? -11.756 -2.743 10.981 1.00 96.62 126 VAL A CA 1
ATOM 1033 C C . VAL A 1 126 ? -10.936 -2.529 12.247 1.00 96.62 126 VAL A C 1
ATOM 1035 O O . VAL A 1 126 ? -10.324 -1.476 12.426 1.00 96.62 126 VAL A O 1
ATOM 1038 N N . LYS A 1 127 ? -10.882 -3.530 13.133 1.00 96.69 127 LYS A N 1
ATOM 1039 C CA . LYS A 1 127 ? -10.062 -3.451 14.347 1.00 96.69 127 LYS A CA 1
ATOM 1040 C C . LYS A 1 127 ? -8.668 -3.998 14.082 1.00 96.69 127 LYS A C 1
ATOM 1042 O O . LYS A 1 127 ? -8.469 -4.915 13.285 1.00 96.69 127 LYS A O 1
ATOM 1047 N N . ILE A 1 128 ? -7.684 -3.474 14.812 1.00 96.56 128 ILE A N 1
ATOM 1048 C CA . ILE A 1 128 ? -6.355 -4.091 14.865 1.00 96.56 128 ILE A CA 1
ATOM 1049 C C . ILE A 1 128 ? -6.511 -5.558 15.282 1.00 96.56 128 ILE A C 1
ATOM 1051 O O . ILE A 1 128 ? -7.138 -5.871 16.294 1.00 96.56 128 ILE A O 1
ATOM 1055 N N . GLY A 1 129 ? -5.916 -6.448 14.496 1.00 95.69 129 GLY A N 1
ATOM 1056 C CA . GLY A 1 129 ? -6.018 -7.891 14.637 1.00 95.69 129 GLY A CA 1
ATOM 1057 C C . GLY A 1 129 ? -6.970 -8.557 13.643 1.00 95.69 129 GLY A C 1
ATOM 1058 O O . GLY A 1 129 ? -6.816 -9.759 13.418 1.00 95.69 129 GLY A O 1
ATOM 1059 N N . ASP A 1 130 ? -7.881 -7.815 13.014 1.00 96.69 130 ASP A N 1
ATOM 1060 C CA . ASP A 1 130 ? -8.810 -8.364 12.026 1.00 96.69 130 ASP A CA 1
ATOM 1061 C C . ASP A 1 130 ? -8.126 -8.566 10.669 1.00 96.69 130 ASP A C 1
ATOM 1063 O O . ASP A 1 130 ? -7.110 -7.939 10.348 1.00 96.69 130 ASP A O 1
ATOM 1067 N N . ASN A 1 131 ? -8.688 -9.457 9.851 1.00 96.44 131 ASN A N 1
ATOM 1068 C CA . ASN A 1 131 ? -8.282 -9.571 8.456 1.00 96.44 131 ASN A CA 1
ATOM 1069 C C . ASN A 1 131 ? -9.036 -8.546 7.607 1.00 96.44 131 ASN A C 1
ATOM 1071 O O . ASN A 1 131 ? -10.237 -8.339 7.770 1.00 96.44 131 ASN A O 1
ATOM 1075 N N . VAL A 1 132 ? -8.335 -7.966 6.641 1.00 97.19 132 VAL A N 1
ATOM 1076 C CA . VAL A 1 132 ? -8.893 -7.029 5.672 1.00 97.19 132 VAL A CA 1
ATOM 1077 C C . VAL A 1 132 ? -8.406 -7.394 4.277 1.00 97.19 132 VAL A C 1
ATOM 1079 O O . VAL A 1 132 ? -7.228 -7.694 4.068 1.00 97.19 132 VAL A O 1
ATOM 1082 N N . ASP A 1 133 ? -9.325 -7.385 3.317 1.00 97.38 133 ASP A N 1
ATOM 1083 C CA . ASP A 1 133 ? -8.969 -7.414 1.904 1.00 97.38 133 ASP A CA 1
ATOM 1084 C C . ASP A 1 133 ? -8.691 -5.973 1.456 1.00 97.38 133 ASP A C 1
ATOM 1086 O O . ASP A 1 133 ? -9.569 -5.120 1.549 1.00 97.38 133 ASP A O 1
ATOM 1090 N N . LEU A 1 134 ? -7.485 -5.693 0.965 1.00 97.00 134 LEU A N 1
ATOM 1091 C CA . LEU A 1 134 ? -7.126 -4.410 0.363 1.00 97.00 134 LEU A CA 1
ATOM 1092 C C . LEU A 1 134 ? -7.181 -4.525 -1.158 1.00 97.00 134 LEU A C 1
ATOM 1094 O O . LEU A 1 134 ? -6.574 -5.428 -1.740 1.00 97.00 134 LEU A O 1
ATOM 1098 N N . PHE A 1 135 ? -7.865 -3.585 -1.801 1.00 95.38 135 PHE A N 1
ATOM 1099 C CA . PHE A 1 135 ? -7.961 -3.483 -3.252 1.00 95.38 135 PHE A CA 1
ATOM 1100 C C . PHE A 1 135 ? -6.919 -2.494 -3.753 1.00 95.38 135 PHE A C 1
ATOM 1102 O O . PHE A 1 135 ? -6.919 -1.320 -3.382 1.00 95.38 135 PHE A O 1
ATOM 1109 N N . VAL A 1 136 ? -6.007 -2.982 -4.584 1.00 93.44 136 VAL A N 1
ATOM 1110 C CA . VAL A 1 136 ? -4.801 -2.269 -4.994 1.00 93.44 136 VAL A CA 1
ATOM 1111 C C . VAL A 1 136 ? -4.830 -2.001 -6.486 1.00 93.44 136 VAL A C 1
ATOM 1113 O O . VAL A 1 136 ? -4.996 -2.932 -7.268 1.00 93.44 136 VAL A O 1
ATOM 1116 N N . ILE A 1 137 ? -4.586 -0.761 -6.911 1.00 89.44 137 ILE A N 1
ATOM 1117 C CA . ILE A 1 137 ? -4.465 -0.448 -8.346 1.00 89.44 137 ILE A CA 1
ATOM 1118 C C . ILE A 1 137 ? -3.077 -0.694 -8.908 1.00 89.44 137 ILE A C 1
ATOM 1120 O O . ILE A 1 137 ? -2.950 -1.023 -10.086 1.00 89.44 137 ILE A O 1
ATOM 1124 N N . SER A 1 138 ? -2.040 -0.514 -8.094 1.00 88.06 138 SER A N 1
ATOM 1125 C CA . SER A 1 138 ? -0.663 -0.696 -8.526 1.00 88.06 138 SER A CA 1
ATOM 1126 C C . SER A 1 138 ? 0.261 -0.984 -7.351 1.00 88.06 138 SER A C 1
ATOM 1128 O O . SER A 1 138 ? 0.037 -0.502 -6.239 1.00 88.06 138 SER A O 1
ATOM 1130 N N . GLY A 1 139 ? 1.314 -1.749 -7.612 1.00 89.56 139 GLY A N 1
ATOM 1131 C CA . GLY A 1 139 ? 2.384 -2.016 -6.663 1.00 89.56 139 GLY A CA 1
ATOM 1132 C C . GLY A 1 139 ? 3.743 -1.975 -7.348 1.00 89.56 139 GLY A C 1
ATOM 1133 O O . GLY A 1 139 ? 3.894 -2.391 -8.503 1.00 89.56 139 GLY A O 1
ATOM 1134 N N . PHE A 1 140 ? 4.744 -1.483 -6.627 1.00 88.50 140 PHE A N 1
ATOM 1135 C CA . PHE A 1 140 ? 6.110 -1.424 -7.124 1.00 88.50 140 PHE A CA 1
ATOM 1136 C C . PHE A 1 140 ? 7.132 -1.637 -6.019 1.00 88.50 140 PHE A C 1
ATOM 1138 O O . PHE A 1 140 ? 6.902 -1.345 -4.845 1.00 88.50 140 PHE A O 1
ATOM 1145 N N . TYR A 1 141 ? 8.278 -2.168 -6.419 1.00 89.06 141 TYR A N 1
ATOM 1146 C CA . TYR A 1 141 ? 9.338 -2.573 -5.517 1.00 89.06 141 TYR A CA 1
ATOM 1147 C C . TYR A 1 141 ? 10.572 -1.699 -5.717 1.00 89.06 141 TYR A C 1
ATOM 1149 O O . TYR A 1 141 ? 11.065 -1.537 -6.832 1.00 89.06 141 TYR A O 1
ATOM 1157 N N . ASN A 1 142 ? 11.084 -1.145 -4.619 1.00 87.19 142 ASN A N 1
ATOM 1158 C CA . ASN A 1 142 ? 12.326 -0.390 -4.575 1.00 87.19 142 ASN A CA 1
ATOM 1159 C C . ASN A 1 142 ? 13.443 -1.272 -3.994 1.00 87.19 142 ASN A C 1
ATOM 1161 O O . ASN A 1 142 ? 13.468 -1.587 -2.802 1.00 87.19 142 ASN A O 1
ATOM 1165 N N . SER A 1 143 ? 14.400 -1.656 -4.843 1.00 84.75 143 SER A N 1
ATOM 1166 C CA . SER A 1 143 ? 15.501 -2.540 -4.439 1.00 84.75 143 SER A CA 1
ATOM 1167 C C . SER A 1 143 ? 16.590 -1.858 -3.602 1.00 84.75 143 SER A C 1
ATOM 1169 O O . SER A 1 143 ? 17.387 -2.564 -2.984 1.00 84.75 143 SER A O 1
ATOM 1171 N N . PHE A 1 144 ? 16.632 -0.519 -3.547 1.00 83.50 144 PHE A N 1
ATOM 1172 C CA . PHE A 1 144 ? 17.605 0.217 -2.730 1.00 83.50 144 PHE A CA 1
ATOM 1173 C C . PHE A 1 144 ? 17.320 0.057 -1.236 1.00 83.50 144 PHE A C 1
ATOM 1175 O O . PHE A 1 144 ? 18.241 -0.134 -0.447 1.00 83.50 144 PHE A O 1
ATOM 1182 N N . ASN A 1 145 ? 16.043 0.101 -0.853 1.00 84.50 145 ASN A N 1
ATOM 1183 C CA . ASN A 1 145 ? 15.599 0.024 0.540 1.00 84.50 145 ASN A CA 1
ATOM 1184 C C . ASN A 1 145 ? 14.700 -1.194 0.823 1.00 84.50 145 ASN A C 1
ATOM 1186 O O . ASN A 1 145 ? 14.067 -1.253 1.874 1.00 84.50 145 ASN A O 1
ATOM 1190 N N . ASN A 1 146 ? 14.635 -2.154 -0.108 1.00 87.19 146 ASN A N 1
ATOM 1191 C CA . ASN A 1 146 ? 13.847 -3.387 -0.001 1.00 87.19 146 ASN A CA 1
ATOM 1192 C C . ASN A 1 146 ? 12.383 -3.131 0.418 1.00 87.19 146 ASN A C 1
ATOM 1194 O O . ASN A 1 146 ? 11.829 -3.844 1.259 1.00 87.19 146 ASN A O 1
ATOM 1198 N N . THR A 1 147 ? 11.778 -2.082 -0.143 1.00 90.88 147 THR A N 1
ATOM 1199 C CA . THR A 1 147 ? 10.417 -1.652 0.196 1.00 90.88 147 THR A CA 1
ATOM 1200 C C . THR A 1 147 ? 9.476 -1.882 -0.977 1.00 90.88 147 THR A C 1
ATOM 1202 O O . THR A 1 147 ? 9.768 -1.492 -2.106 1.00 90.88 147 THR A O 1
ATOM 1205 N N . ASN A 1 148 ? 8.334 -2.503 -0.699 1.00 93.25 148 ASN A N 1
ATOM 1206 C CA . ASN A 1 148 ? 7.189 -2.525 -1.600 1.00 93.25 148 ASN A CA 1
ATOM 1207 C C . ASN A 1 148 ? 6.299 -1.331 -1.292 1.00 93.25 148 ASN A C 1
ATOM 1209 O O . ASN A 1 148 ? 5.861 -1.190 -0.153 1.00 93.25 148 ASN A O 1
ATOM 1213 N N . THR A 1 149 ? 5.991 -0.516 -2.288 1.00 94.25 149 THR A N 1
ATOM 1214 C CA . THR A 1 149 ? 4.958 0.509 -2.175 1.00 94.25 149 THR A CA 1
ATOM 1215 C C . THR A 1 149 ? 3.723 0.042 -2.929 1.00 94.25 149 THR A C 1
ATOM 1217 O O . THR A 1 149 ? 3.808 -0.384 -4.081 1.00 94.25 149 THR A O 1
ATOM 1220 N N . ILE A 1 150 ? 2.579 0.083 -2.256 1.00 95.06 150 ILE A N 1
ATOM 1221 C CA . ILE A 1 150 ? 1.321 -0.508 -2.707 1.00 95.06 150 ILE A CA 1
ATOM 1222 C C . ILE A 1 150 ? 0.231 0.558 -2.641 1.00 95.06 150 ILE A C 1
ATOM 1224 O O . ILE A 1 150 ? -0.002 1.133 -1.584 1.00 95.06 150 ILE A O 1
ATOM 1228 N N . LEU A 1 151 ? -0.434 0.828 -3.762 1.00 94.44 151 LEU A N 1
ATOM 1229 C CA . LEU A 1 151 ? -1.448 1.876 -3.882 1.00 94.44 151 LEU A CA 1
ATOM 1230 C C . LEU A 1 151 ? -2.850 1.313 -3.651 1.00 94.44 151 LEU A C 1
ATOM 1232 O O . LEU A 1 151 ? -3.448 0.723 -4.555 1.00 94.44 151 LEU A O 1
ATOM 1236 N N . VAL A 1 152 ? -3.368 1.502 -2.442 1.00 95.38 152 VAL A N 1
ATOM 1237 C CA . VAL A 1 152 ? -4.668 0.993 -2.003 1.00 95.38 152 VAL A CA 1
ATOM 1238 C C . VAL A 1 152 ? -5.773 1.969 -2.394 1.00 95.38 152 VAL A C 1
ATOM 1240 O O . VAL A 1 152 ? -5.758 3.134 -1.994 1.00 95.38 152 VAL A O 1
ATOM 1243 N N . THR A 1 153 ? -6.743 1.483 -3.162 1.00 92.50 153 THR A N 1
ATOM 1244 C CA . 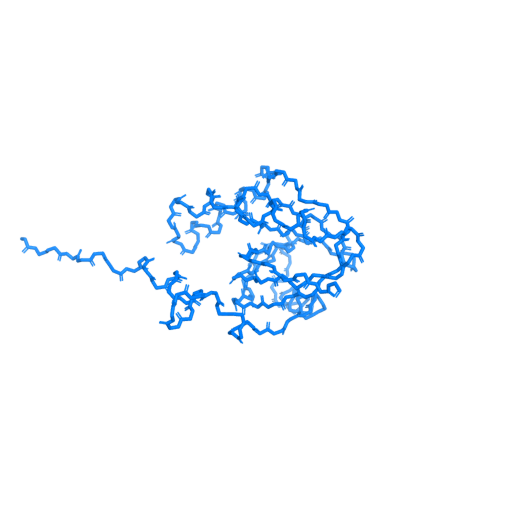THR A 1 153 ? -7.915 2.254 -3.594 1.00 92.50 153 THR A CA 1
ATOM 1245 C C . THR A 1 153 ? -9.157 1.996 -2.778 1.00 92.50 153 THR A C 1
ATOM 1247 O O . THR A 1 153 ? -10.015 2.866 -2.741 1.00 92.50 153 THR A O 1
ATOM 1250 N N . ASP A 1 154 ? -9.269 0.822 -2.165 1.00 94.62 154 ASP A N 1
ATOM 1251 C CA . ASP A 1 154 ? -10.402 0.489 -1.309 1.00 94.62 154 ASP A CA 1
ATOM 1252 C C . ASP A 1 154 ? -10.053 -0.682 -0.380 1.00 94.62 154 ASP A C 1
ATOM 1254 O O . ASP A 1 154 ? -8.989 -1.300 -0.520 1.00 94.62 154 ASP A O 1
ATOM 1258 N N . PHE A 1 155 ? -10.947 -1.018 0.544 1.00 95.94 155 PHE A N 1
ATOM 1259 C CA . PHE A 1 155 ? -10.838 -2.199 1.390 1.00 95.94 155 PHE A CA 1
ATOM 1260 C C . PHE A 1 155 ? -12.188 -2.898 1.576 1.00 95.94 155 PHE A C 1
ATOM 1262 O O . PHE A 1 155 ? -13.251 -2.348 1.317 1.00 95.94 155 PHE A O 1
ATOM 1269 N N . ARG A 1 156 ? -12.139 -4.140 2.055 1.00 95.12 156 ARG A N 1
ATOM 1270 C CA . ARG A 1 156 ? -13.301 -4.872 2.555 1.00 95.12 156 ARG A CA 1
ATOM 1271 C C . ARG A 1 156 ? -12.955 -5.525 3.883 1.00 95.12 156 ARG A C 1
ATOM 1273 O O . ARG A 1 156 ? -12.051 -6.361 3.951 1.00 95.12 156 ARG A O 1
ATOM 1280 N N . ALA A 1 157 ? -13.698 -5.144 4.916 1.00 93.31 157 ALA A N 1
ATOM 1281 C CA . ALA A 1 157 ? -13.654 -5.767 6.230 1.00 93.31 157 ALA A CA 1
ATOM 1282 C C . ALA A 1 157 ? -14.119 -7.236 6.145 1.00 93.31 157 ALA A C 1
ATOM 1284 O O . ALA A 1 157 ? -15.055 -7.545 5.404 1.00 93.31 157 ALA A O 1
ATOM 1285 N N . LEU A 1 158 ? -13.453 -8.146 6.864 1.00 89.75 158 LEU A N 1
ATOM 1286 C CA . LEU A 1 158 ? -13.735 -9.594 6.834 1.00 89.75 158 LEU A CA 1
ATOM 1287 C C . LEU A 1 158 ? -14.230 -10.138 8.182 1.00 89.75 158 LEU A C 1
ATOM 1289 O O . LEU A 1 158 ? -13.989 -11.304 8.491 1.00 89.75 158 LEU A O 1
ATOM 1293 N N . ASN A 1 159 ? -14.852 -9.255 8.961 1.00 70.94 159 ASN A N 1
ATOM 1294 C CA . ASN A 1 159 ? -15.364 -9.458 10.317 1.00 70.94 159 ASN A CA 1
ATOM 1295 C C . ASN A 1 159 ? -16.110 -10.783 10.507 1.00 70.94 159 ASN A C 1
ATOM 1297 O O . ASN A 1 159 ? -16.911 -11.146 9.615 1.00 70.94 159 ASN A O 1
#

Radius of gyration: 16.4 Å; Cα contacts (8 Å, |Δi|>4): 259; chains: 1; bounding box: 44×40×52 Å

pLDDT: mean 84.09, std 17.25, range [30.7, 97.56]

Nearest PDB structures (foldseek):
  5gqo-assembly1_A-2  TM=6.736E-01  e=1.999E-02  Mycolicibacterium smegmatis MC2 155
  1ue6-assembly1_B-2  TM=6.023E-01  e=5.945E-02  Mycobacterium tuberculosis
  6bhw-assembly1_A  TM=5.604E-01  e=8.046E-02  Bacillus subtilis subsp. subtilis str. 168
  4o2d-assembly1_B  TM=5.850E-01  e=2.252E-01  Mycolicibacterium smegmatis MC2 155
  4o2d-assembly1_A  TM=5.869E-01  e=2.120E-01  Mycolicibacterium smegmatis MC2 155

Sequence (159 aa):
MKKIIVFVLTILVLNLFGQDGSFDYASYQDYTLEQINAANAEYLKKYGKGGSSWHLSKYKIRIKLENYTSPIDKGSLNILENYKRLANLSDAFTSTYQNEMIINYKGRRYCFLFQKNVAPFLEKEVKIGDNVDLFVISGFYNSFNNTNTILVTDFRALN

Solvent-accessible surface area (backbone atoms only — not comparable to full-atom values): 9152 Å² total; per-residue (Å²): 143,80,86,81,77,88,82,78,78,64,66,73,60,57,72,52,30,40,100,84,68,45,78,44,70,83,76,36,46,84,48,50,72,64,58,54,51,49,53,50,52,52,48,38,73,75,68,48,73,75,53,70,48,81,79,46,69,42,33,28,36,72,44,67,35,84,67,72,71,41,73,52,47,75,66,61,47,52,51,47,52,50,48,33,62,74,69,71,51,61,83,68,56,57,75,38,46,44,27,27,34,78,48,78,55,95,93,32,41,36,38,36,34,24,28,60,83,42,52,69,50,48,67,72,71,46,56,77,71,38,52,34,40,36,34,25,56,37,34,35,39,36,48,79,76,52,32,35,43,33,38,32,72,45,73,43,73,65,126